Protein AF-A0A843RLD5-F1 (afdb_monomer_lite)

Foldseek 3Di:
DDPPPPPLDQDDLVPDDQQWWFWDADPQQKIKIWHWHDWAADPVGFTKTWTWIWIDHPPDDIDIDIDMDGSRVVSVRTRGTDDPPPPDD

Radius of gyration: 14.53 Å; chains: 1; bounding box: 31×35×50 Å

pLDDT: mean 79.67, std 18.45, range [34.84, 96.94]

Sequence (89 aa):
MLVAHWFKQPLKSDSIKIGSVYKLAHQGNIVEVAKVVDVGPDALGIPHVTYDVSVERARLAKYEERRTLGLQSFTERFRDAVMPEKQDA

Secondary structure (DSSP, 8-state):
--------PPPPGGG--TT-EEEEEETTTEEEEEEEEEEEE-TTS-EEEEEEEEEEETTTEEEEEEEEEEHHHHHHH--EEEP------

Structure (mmCIF, N/CA/C/O backbone):
data_AF-A0A843RLD5-F1
#
_entry.id   AF-A0A843RLD5-F1
#
loop_
_atom_site.group_PDB
_atom_site.id
_atom_site.type_symbol
_atom_site.label_atom_id
_atom_site.label_alt_id
_atom_site.label_comp_id
_atom_site.label_asym_id
_atom_site.label_entity_id
_atom_site.label_seq_id
_atom_site.pdbx_PDB_ins_code
_atom_site.Cartn_x
_atom_site.Cartn_y
_atom_site.Cartn_z
_atom_site.occupancy
_atom_site.B_iso_or_equiv
_atom_site.auth_seq_id
_atom_site.auth_comp_id
_atom_site.auth_asym_id
_atom_site.auth_atom_id
_atom_site.pdbx_PDB_model_num
ATOM 1 N N . MET A 1 1 ? -8.455 9.144 -33.283 1.00 38.00 1 MET A N 1
ATOM 2 C CA . MET A 1 1 ? -8.078 8.007 -32.416 1.00 38.00 1 MET A CA 1
ATOM 3 C C . MET A 1 1 ? -8.867 8.136 -31.125 1.00 38.00 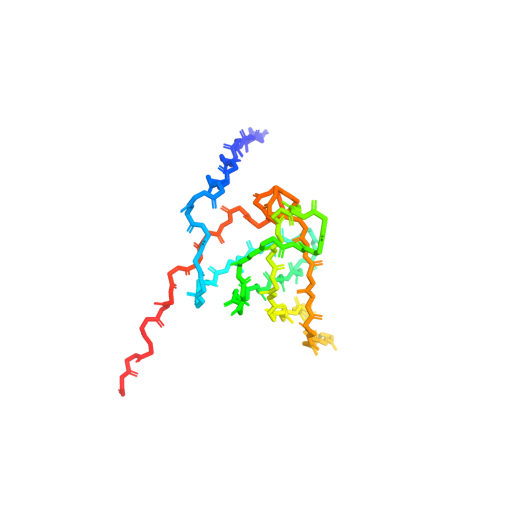1 MET A C 1
ATOM 5 O O . MET A 1 1 ? -8.690 9.121 -30.423 1.00 38.00 1 MET A O 1
ATOM 9 N N . LEU A 1 2 ? -9.816 7.233 -30.880 1.00 38.94 2 LEU A N 1
ATOM 10 C CA . LEU A 1 2 ? -10.662 7.257 -29.685 1.00 38.94 2 LEU A CA 1
ATOM 11 C C . LEU A 1 2 ? -9.813 6.867 -28.470 1.00 38.94 2 LEU A C 1
ATOM 13 O O . LEU A 1 2 ? -9.464 5.701 -28.305 1.00 38.94 2 LEU A O 1
ATOM 17 N N . VAL A 1 3 ? -9.457 7.849 -27.638 1.00 37.81 3 VAL A N 1
ATOM 18 C CA . VAL A 1 3 ? -8.879 7.597 -26.314 1.00 37.81 3 VAL A CA 1
ATOM 19 C C . VAL A 1 3 ? -10.009 7.066 -25.452 1.00 37.81 3 VAL A C 1
ATOM 21 O O . VAL A 1 3 ? -10.796 7.827 -24.886 1.00 37.81 3 VAL A O 1
ATOM 24 N N . ALA A 1 4 ? -10.131 5.747 -25.405 1.00 44.59 4 ALA A N 1
ATOM 25 C CA . ALA A 1 4 ? -11.051 5.116 -24.493 1.00 44.59 4 ALA A CA 1
ATOM 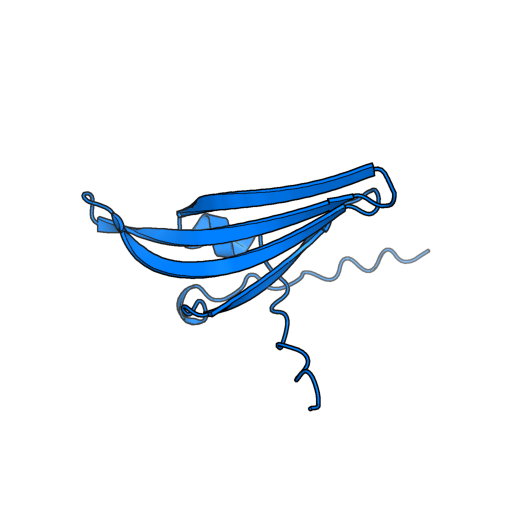26 C C . ALA A 1 4 ? -10.555 5.417 -23.067 1.00 44.59 4 ALA A C 1
ATOM 28 O O . ALA A 1 4 ? -9.566 4.857 -22.597 1.00 44.59 4 ALA A O 1
ATOM 29 N N . HIS A 1 5 ? -11.216 6.357 -22.396 1.00 41.12 5 HIS A N 1
ATOM 30 C CA . HIS A 1 5 ? -11.039 6.606 -20.972 1.00 41.12 5 HIS A CA 1
ATOM 31 C C . HIS A 1 5 ? -11.814 5.522 -20.231 1.00 41.12 5 HIS A C 1
ATOM 33 O O . HIS A 1 5 ? -12.990 5.673 -19.908 1.00 41.12 5 HIS A O 1
ATOM 39 N N . TRP A 1 6 ? -11.165 4.378 -20.031 1.00 53.69 6 TRP A N 1
ATOM 40 C CA . TRP A 1 6 ? -11.712 3.304 -19.214 1.00 53.69 6 TRP A CA 1
ATOM 41 C C . TRP A 1 6 ? -11.602 3.787 -17.771 1.00 53.69 6 TRP A C 1
ATOM 43 O O . TRP A 1 6 ? -10.514 3.794 -17.193 1.00 53.69 6 TRP A O 1
ATOM 53 N N . PHE A 1 7 ? -12.713 4.259 -17.205 1.00 48.81 7 PHE A N 1
ATOM 54 C CA . PHE A 1 7 ? -12.819 4.542 -15.778 1.00 48.81 7 PHE A CA 1
ATOM 55 C C . PHE A 1 7 ? -12.607 3.226 -15.020 1.00 48.81 7 PHE A C 1
ATOM 57 O O . PHE A 1 7 ? -13.543 2.464 -14.789 1.00 48.81 7 PHE A O 1
ATOM 64 N N . LYS A 1 8 ? -11.350 2.922 -14.680 1.00 56.09 8 LYS A N 1
ATOM 65 C CA . LYS A 1 8 ? -11.006 1.797 -13.809 1.00 56.09 8 LYS A CA 1
ATOM 66 C C . LYS A 1 8 ? -11.651 2.053 -12.452 1.00 56.09 8 LYS A C 1
ATOM 68 O O . LYS A 1 8 ? -11.314 3.044 -11.799 1.00 56.09 8 LYS A O 1
ATOM 73 N N . GLN A 1 9 ? -12.602 1.203 -12.072 1.00 60.88 9 GLN A N 1
ATOM 74 C CA . GLN A 1 9 ? -13.303 1.328 -10.800 1.00 60.88 9 GLN A CA 1
ATOM 75 C C . GLN A 1 9 ? -12.293 1.248 -9.643 1.00 60.88 9 GLN A C 1
ATOM 77 O O . GLN A 1 9 ? -11.405 0.393 -9.680 1.00 60.88 9 GLN A O 1
ATOM 82 N N . PRO A 1 10 ? -12.394 2.130 -8.633 1.00 61.75 10 PRO A N 1
ATOM 83 C CA . PRO A 1 10 ? -11.589 2.001 -7.429 1.00 61.75 10 PRO A CA 1
ATOM 84 C C . PRO A 1 10 ? -11.905 0.671 -6.740 1.00 61.75 10 PRO A C 1
ATOM 86 O O . PRO A 1 10 ? -13.062 0.239 -6.700 1.00 61.75 10 PRO A O 1
ATOM 89 N N . LEU A 1 11 ? -10.874 0.015 -6.203 1.00 69.62 11 LEU A N 1
ATOM 90 C CA . LEU A 1 11 ? -11.072 -1.195 -5.414 1.00 69.62 11 LEU A CA 1
ATOM 91 C C . LEU A 1 11 ? -11.925 -0.871 -4.188 1.00 69.62 11 LEU A C 1
ATOM 93 O O . LEU A 1 11 ? -11.727 0.150 -3.526 1.00 69.62 11 LEU A O 1
ATOM 97 N N . LYS A 1 12 ? -12.860 -1.763 -3.856 1.00 74.75 12 LYS A N 1
ATOM 98 C CA . LYS A 1 12 ? -13.598 -1.657 -2.594 1.00 74.75 12 LYS A CA 1
ATOM 99 C C . LYS A 1 12 ? -12.626 -1.911 -1.443 1.00 74.75 12 LYS A C 1
ATOM 101 O O . LYS A 1 12 ? -11.926 -2.921 -1.462 1.00 74.75 12 LYS A O 1
ATOM 106 N N . SER A 1 13 ? -12.603 -1.034 -0.445 1.00 71.38 13 SER A N 1
ATOM 107 C CA . SER A 1 13 ? -11.754 -1.153 0.754 1.00 71.38 13 SER A CA 1
ATOM 108 C C . SER A 1 13 ? -11.836 -2.534 1.408 1.00 71.38 13 SER A C 1
ATOM 110 O O . SER A 1 13 ? -10.811 -3.118 1.741 1.00 71.38 13 SER A O 1
ATOM 112 N N . ASP A 1 14 ? -13.037 -3.110 1.469 1.00 73.31 14 ASP A N 1
ATOM 113 C CA . ASP A 1 14 ? -13.301 -4.410 2.104 1.00 73.31 14 ASP A CA 1
ATOM 114 C C . ASP A 1 14 ? -12.729 -5.607 1.322 1.00 73.31 14 ASP A C 1
ATOM 116 O O . ASP A 1 14 ? -12.756 -6.747 1.786 1.00 73.31 14 ASP A O 1
ATOM 120 N N . SER A 1 15 ? -12.224 -5.371 0.107 1.00 80.00 15 SER A N 1
ATOM 121 C CA . SER A 1 15 ? -11.592 -6.399 -0.724 1.00 80.00 15 SER A CA 1
ATOM 122 C C . SER A 1 15 ? -10.086 -6.532 -0.491 1.00 80.00 15 SER A C 1
ATOM 124 O O . SER A 1 15 ? -9.488 -7.488 -0.988 1.00 80.00 15 SER A O 1
ATOM 126 N N . ILE A 1 16 ? -9.472 -5.610 0.263 1.00 88.00 16 ILE A N 1
ATOM 127 C CA . ILE A 1 16 ? -8.040 -5.652 0.557 1.00 88.00 16 ILE A CA 1
ATOM 128 C C . ILE A 1 16 ? -7.771 -6.677 1.656 1.00 88.00 16 ILE A C 1
ATOM 130 O O . ILE A 1 16 ? -8.262 -6.555 2.775 1.00 88.00 16 ILE A O 1
ATOM 134 N N . LYS A 1 17 ? -6.981 -7.704 1.331 1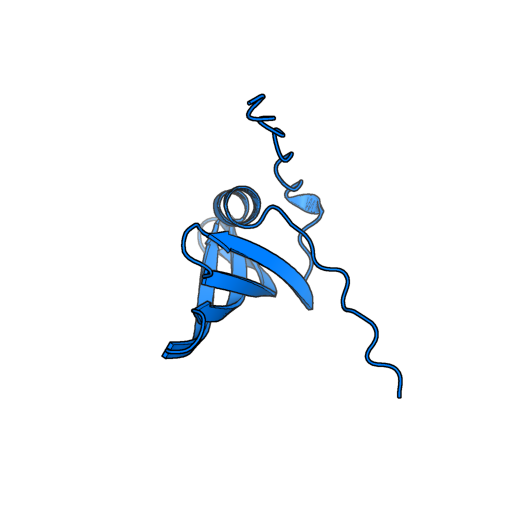.00 91.00 17 LYS A N 1
ATOM 135 C CA . LYS A 1 17 ? -6.634 -8.787 2.259 1.00 91.00 17 LYS A CA 1
ATOM 136 C C . LYS A 1 17 ? -5.133 -8.989 2.325 1.00 91.00 17 LYS A C 1
ATOM 138 O O . LYS A 1 17 ? -4.452 -8.885 1.303 1.00 91.00 17 LYS A O 1
ATOM 143 N N . ILE A 1 18 ? -4.647 -9.376 3.500 1.00 94.06 18 ILE A N 1
ATOM 144 C CA . ILE A 1 18 ? -3.268 -9.831 3.696 1.00 94.06 18 ILE A CA 1
ATOM 145 C C . ILE A 1 18 ? -2.935 -10.934 2.683 1.00 94.06 18 ILE A C 1
ATOM 147 O O . ILE A 1 18 ? -3.743 -11.825 2.426 1.00 94.06 18 ILE A O 1
ATOM 151 N N . GLY A 1 19 ? -1.757 -10.834 2.069 1.00 92.56 19 GLY A N 1
ATOM 152 C CA . GLY A 1 19 ? -1.284 -11.731 1.017 1.00 92.56 19 GLY A CA 1
ATOM 153 C C . GLY A 1 19 ? -1.743 -11.365 -0.397 1.00 92.56 19 GLY A C 1
ATOM 154 O O . GLY A 1 19 ? -1.177 -11.890 -1.355 1.00 92.56 19 GLY A O 1
ATOM 155 N N . SER A 1 20 ? -2.710 -10.457 -0.554 1.00 91.19 20 SER A N 1
ATOM 156 C CA . SER A 1 20 ? -3.157 -10.008 -1.879 1.00 91.19 20 SER A CA 1
ATOM 157 C C . SER A 1 20 ? -2.075 -9.185 -2.572 1.00 91.19 20 SER A C 1
ATOM 159 O O . SER A 1 20 ? -1.334 -8.440 -1.925 1.00 91.19 20 SER A O 1
ATOM 161 N N . VAL A 1 21 ? -2.007 -9.309 -3.898 1.00 92.50 21 VAL A N 1
ATOM 162 C CA . VAL A 1 21 ? -1.040 -8.599 -4.735 1.00 92.50 21 VAL A CA 1
ATOM 163 C C . VAL A 1 21 ? -1.777 -7.662 -5.678 1.00 92.50 21 VAL A C 1
ATOM 165 O O . VAL A 1 21 ? -2.745 -8.043 -6.337 1.00 92.50 21 VAL A O 1
ATOM 168 N N . TYR A 1 22 ? -1.296 -6.431 -5.760 1.00 91.25 22 TYR A N 1
ATOM 169 C CA . TYR A 1 22 ? -1.843 -5.401 -6.624 1.00 91.25 22 TYR A CA 1
ATOM 170 C C . TYR A 1 22 ? -0.747 -4.784 -7.475 1.00 91.25 22 TYR A C 1
ATOM 172 O O . TYR A 1 22 ? 0.424 -4.778 -7.095 1.00 91.25 22 TYR A O 1
ATOM 180 N N . LYS A 1 23 ? -1.129 -4.252 -8.631 1.00 89.81 23 LYS A N 1
ATOM 181 C CA . LYS A 1 23 ? -0.207 -3.632 -9.574 1.00 89.81 23 LYS A CA 1
ATOM 182 C C . LYS A 1 23 ? -0.667 -2.235 -9.953 1.00 89.81 23 LYS A C 1
ATOM 184 O O . LYS A 1 23 ? -1.858 -1.956 -10.079 1.00 89.81 23 LYS A O 1
ATOM 189 N N . LEU A 1 24 ? 0.310 -1.363 -10.158 1.00 87.94 24 LEU A N 1
ATOM 190 C CA . LEU A 1 24 ? 0.134 -0.055 -10.760 1.00 87.94 24 LEU A CA 1
ATOM 191 C C . LEU A 1 24 ? 1.145 0.096 -11.894 1.00 87.94 24 LEU A C 1
ATOM 193 O O . LEU A 1 24 ? 2.353 0.025 -11.686 1.00 87.94 24 LEU A O 1
ATOM 197 N N . ALA A 1 25 ? 0.644 0.288 -13.111 1.00 84.31 25 ALA A N 1
ATOM 198 C CA . ALA A 1 25 ? 1.472 0.633 -14.257 1.00 84.31 25 ALA A CA 1
ATOM 199 C C . ALA A 1 25 ? 1.458 2.154 -14.449 1.00 84.31 25 ALA A C 1
ATOM 201 O O . ALA A 1 25 ? 0.398 2.752 -14.645 1.00 84.31 25 ALA A O 1
ATOM 202 N N . HIS A 1 26 ? 2.634 2.773 -14.405 1.00 77.31 26 HIS A N 1
ATOM 203 C CA . HIS A 1 26 ? 2.816 4.191 -14.698 1.00 77.31 26 HIS A CA 1
ATOM 204 C C . HIS A 1 26 ? 3.219 4.406 -16.162 1.00 77.31 26 HIS A C 1
ATOM 206 O O . HIS A 1 26 ? 3.709 3.502 -16.846 1.00 77.31 26 HIS A O 1
ATOM 212 N N . GLN A 1 27 ? 3.064 5.644 -16.641 1.00 72.81 27 GLN A N 1
ATOM 213 C CA . GLN A 1 27 ? 3.654 6.059 -17.914 1.00 72.81 27 GLN A CA 1
ATOM 214 C C . GLN A 1 27 ? 5.185 5.901 -17.859 1.00 72.81 27 GLN A C 1
ATOM 216 O O . GLN A 1 27 ? 5.810 6.178 -16.837 1.00 72.81 27 GLN A O 1
ATOM 221 N N . GLY A 1 28 ? 5.796 5.448 -18.958 1.00 70.94 28 GLY A N 1
ATOM 222 C CA . GLY A 1 28 ? 7.250 5.249 -19.037 1.00 70.94 28 GLY A CA 1
ATOM 223 C C . GLY A 1 28 ? 7.754 3.866 -18.603 1.00 70.94 28 GLY A C 1
ATOM 224 O O . GLY A 1 28 ? 8.910 3.756 -18.198 1.00 70.94 28 GLY A O 1
ATOM 225 N N . ASN A 1 29 ? 6.924 2.818 -18.716 1.00 77.75 29 ASN A N 1
ATOM 226 C CA . ASN A 1 29 ? 7.284 1.416 -18.440 1.00 77.75 29 ASN A CA 1
ATOM 227 C C . ASN A 1 29 ? 7.782 1.172 -17.005 1.00 77.75 29 ASN A C 1
ATOM 229 O O . ASN A 1 29 ? 8.719 0.399 -16.787 1.00 77.75 29 ASN A O 1
ATOM 233 N N . ILE A 1 30 ? 7.170 1.862 -16.040 1.00 83.38 30 ILE A N 1
ATOM 234 C CA . ILE A 1 30 ? 7.378 1.610 -14.614 1.00 83.38 30 ILE A CA 1
ATOM 235 C C . ILE A 1 30 ? 6.192 0.799 -14.103 1.00 83.38 30 ILE A C 1
ATOM 237 O O . ILE A 1 30 ? 5.036 1.180 -14.304 1.00 83.38 30 ILE A O 1
ATOM 241 N N . VAL A 1 31 ? 6.486 -0.311 -13.441 1.00 88.06 31 VAL A N 1
ATOM 242 C CA . VAL A 1 31 ? 5.505 -1.181 -12.804 1.00 88.06 31 VAL A CA 1
ATOM 243 C C . VAL A 1 31 ? 5.787 -1.219 -11.311 1.00 88.06 31 VAL A C 1
ATOM 245 O O . VAL A 1 31 ? 6.877 -1.598 -10.897 1.00 88.06 31 VAL A O 1
ATOM 248 N N . GLU A 1 32 ? 4.790 -0.862 -10.509 1.00 90.56 32 GLU A N 1
ATOM 249 C CA . GLU A 1 32 ? 4.798 -1.100 -9.070 1.00 90.56 32 GLU A CA 1
ATOM 250 C C . GLU A 1 32 ? 3.945 -2.326 -8.758 1.00 90.56 32 GLU A C 1
ATOM 252 O O . GLU A 1 32 ? 2.808 -2.432 -9.223 1.00 90.56 32 GLU A O 1
ATOM 257 N N . VAL A 1 33 ? 4.484 -3.239 -7.958 1.00 92.25 33 VAL A N 1
ATOM 258 C CA . VAL A 1 33 ? 3.791 -4.421 -7.446 1.00 92.25 33 VAL A CA 1
ATOM 259 C C . VAL A 1 33 ? 3.747 -4.315 -5.932 1.00 92.25 33 VAL A C 1
ATOM 261 O O . VAL A 1 33 ? 4.793 -4.293 -5.298 1.00 92.25 33 VAL A O 1
ATOM 264 N N . ALA A 1 34 ? 2.551 -4.250 -5.357 1.00 94.44 34 ALA A N 1
ATOM 265 C CA . ALA A 1 34 ? 2.324 -4.156 -3.922 1.00 94.44 34 ALA A CA 1
ATOM 266 C C . ALA A 1 34 ? 1.746 -5.466 -3.384 1.00 94.44 34 ALA A C 1
ATOM 268 O O . ALA A 1 34 ? 0.656 -5.874 -3.785 1.00 94.44 34 ALA A O 1
ATOM 269 N N . LYS A 1 35 ? 2.449 -6.105 -2.449 1.00 95.56 35 LYS A N 1
ATOM 270 C CA . LYS A 1 35 ? 1.972 -7.269 -1.699 1.00 95.56 35 LYS A CA 1
ATOM 271 C C . LYS A 1 35 ? 1.554 -6.836 -0.303 1.00 95.56 35 LYS A C 1
ATOM 273 O O . LYS A 1 35 ? 2.384 -6.369 0.471 1.00 95.56 35 LYS A O 1
ATOM 278 N N . VAL A 1 36 ? 0.284 -7.022 0.035 1.00 95.81 36 VAL A N 1
ATOM 279 C CA . VAL A 1 36 ? -0.244 -6.640 1.348 1.00 95.81 36 VAL A CA 1
ATOM 280 C C . VAL A 1 36 ? 0.304 -7.567 2.429 1.00 95.81 36 VAL A C 1
ATOM 282 O O . VAL A 1 36 ? 0.179 -8.789 2.334 1.00 95.81 36 VAL A O 1
ATOM 285 N N . VAL A 1 37 ? 0.893 -6.973 3.462 1.00 96.62 37 VAL A N 1
ATOM 286 C CA . VAL A 1 37 ? 1.485 -7.660 4.617 1.00 96.62 37 VAL A CA 1
ATOM 287 C C . VAL A 1 37 ? 0.576 -7.544 5.835 1.00 96.62 37 VAL A C 1
ATOM 289 O O . VAL A 1 37 ? 0.438 -8.511 6.574 1.00 96.62 37 VAL A O 1
ATOM 292 N N . ASP A 1 38 ? -0.068 -6.392 6.016 1.00 96.19 38 ASP A N 1
ATOM 293 C CA . ASP A 1 38 ? -0.979 -6.147 7.131 1.00 96.19 38 ASP A CA 1
ATOM 294 C C . ASP A 1 38 ? -2.081 -5.149 6.746 1.00 96.19 38 ASP A C 1
ATOM 296 O O . ASP A 1 38 ? -1.876 -4.282 5.889 1.00 96.19 38 ASP A O 1
ATOM 300 N N . VAL A 1 39 ? -3.247 -5.285 7.378 1.00 95.00 39 VAL A N 1
ATOM 301 C CA . VAL A 1 39 ? -4.387 -4.370 7.241 1.00 95.00 39 VAL A CA 1
ATOM 302 C C . VAL A 1 39 ? -4.987 -4.153 8.622 1.00 95.00 39 VAL A C 1
ATOM 304 O O . VAL A 1 39 ? -5.503 -5.089 9.230 1.00 95.00 39 VAL A O 1
ATOM 307 N N . GLY A 1 40 ? -4.972 -2.913 9.099 1.00 93.31 40 GLY A N 1
ATOM 308 C CA . GLY A 1 40 ? -5.459 -2.602 10.436 1.00 93.31 40 GLY A CA 1
ATOM 309 C C . GLY A 1 40 ? -5.467 -1.108 10.744 1.00 93.31 40 GLY A C 1
ATOM 310 O O . GLY A 1 40 ? -4.897 -0.315 9.990 1.00 93.31 40 GLY A O 1
ATOM 311 N N . PRO A 1 41 ? -6.152 -0.698 11.821 1.00 94.19 41 PRO A N 1
ATOM 312 C CA . PRO A 1 41 ? -6.125 0.680 12.281 1.00 94.19 41 PRO A CA 1
ATOM 313 C C . PRO A 1 41 ? -4.773 1.039 12.913 1.00 94.19 41 PRO A C 1
ATOM 315 O O . PRO A 1 41 ? -4.133 0.205 13.553 1.00 94.19 41 PRO A O 1
ATOM 318 N N . ASP A 1 42 ? -4.362 2.298 12.772 1.00 89.88 42 ASP A N 1
ATOM 319 C CA . ASP A 1 42 ? -3.259 2.863 13.551 1.00 89.88 42 ASP A CA 1
ATOM 320 C C . ASP A 1 42 ? -3.688 3.189 14.998 1.00 89.88 42 ASP A C 1
ATOM 322 O O . ASP A 1 42 ? -4.819 2.931 15.418 1.00 89.88 42 ASP A O 1
ATOM 326 N N . ALA A 1 43 ? -2.785 3.796 15.775 1.00 91.56 43 ALA A N 1
ATOM 327 C CA . ALA A 1 43 ? -3.057 4.195 17.159 1.00 91.56 43 ALA A CA 1
ATOM 328 C C . ALA A 1 43 ? -4.203 5.220 17.306 1.00 91.56 43 ALA A C 1
ATOM 330 O O . ALA A 1 43 ? -4.720 5.397 18.408 1.00 91.56 43 ALA A O 1
ATOM 331 N N . LEU A 1 44 ? -4.598 5.892 16.221 1.00 93.00 44 LEU A N 1
ATOM 332 C CA . LEU A 1 44 ? -5.697 6.857 16.176 1.00 93.00 44 LEU A CA 1
ATOM 333 C C . LEU A 1 44 ? -6.988 6.250 15.597 1.00 93.00 44 LEU A C 1
ATOM 335 O O . LEU A 1 44 ? -7.991 6.951 15.476 1.00 93.00 44 LEU A O 1
ATOM 339 N N . GLY A 1 45 ? -6.988 4.959 15.254 1.00 91.94 45 GLY A N 1
ATOM 340 C CA . GLY A 1 45 ? -8.138 4.266 14.677 1.00 91.94 45 GLY A CA 1
ATOM 341 C C . GLY A 1 45 ? -8.264 4.405 13.156 1.00 91.94 45 GLY A C 1
ATOM 342 O O . GLY A 1 45 ? -9.261 3.954 12.592 1.00 91.94 45 GLY A O 1
ATOM 343 N N . ILE A 1 46 ? -7.289 5.012 12.472 1.00 92.12 46 ILE A N 1
ATOM 344 C CA . ILE A 1 46 ? -7.348 5.247 11.025 1.00 92.12 46 ILE A CA 1
ATOM 345 C C . ILE A 1 46 ? -6.937 3.962 10.292 1.00 92.12 46 ILE A C 1
ATOM 347 O O . ILE A 1 46 ? -5.835 3.465 10.535 1.00 92.12 46 ILE A O 1
ATOM 351 N N . PRO A 1 47 ? -7.759 3.416 9.373 1.00 94.56 47 PRO A N 1
ATOM 352 C CA . PRO A 1 47 ? -7.421 2.194 8.646 1.00 94.56 47 PRO A CA 1
ATOM 353 C C . PRO A 1 47 ? -6.213 2.378 7.724 1.00 94.56 47 PRO A C 1
ATOM 355 O O . PRO A 1 47 ? -6.220 3.237 6.839 1.00 94.56 47 PRO A O 1
ATOM 358 N N . HIS A 1 48 ? -5.214 1.517 7.882 1.00 95.56 48 HIS A N 1
ATOM 359 C CA . HIS A 1 48 ? -3.989 1.492 7.097 1.00 95.56 48 HIS A CA 1
ATOM 360 C C . HIS A 1 48 ? -3.734 0.114 6.481 1.00 95.56 48 HIS A C 1
ATOM 362 O O . HIS A 1 48 ? -4.254 -0.915 6.915 1.00 95.56 48 HIS A O 1
ATOM 368 N N . VAL A 1 49 ? -2.907 0.119 5.443 1.00 96.56 49 VAL A N 1
ATOM 369 C CA . VAL A 1 49 ? -2.392 -1.057 4.752 1.00 96.56 49 VAL A CA 1
ATOM 370 C C . VAL A 1 49 ? -0.877 -0.966 4.769 1.00 96.56 49 VAL A C 1
ATOM 372 O O . VAL A 1 49 ? -0.310 -0.007 4.240 1.00 96.56 49 VAL A O 1
ATOM 375 N N . THR A 1 50 ? -0.227 -1.975 5.339 1.00 96.94 50 THR A N 1
ATOM 376 C CA . THR A 1 50 ? 1.223 -2.161 5.235 1.00 96.94 50 THR A CA 1
ATOM 377 C C . THR A 1 50 ? 1.501 -3.185 4.147 1.00 96.94 50 THR A C 1
ATOM 379 O O . THR A 1 50 ? 0.879 -4.247 4.105 1.00 96.94 50 THR A O 1
ATOM 382 N N . TYR A 1 51 ? 2.418 -2.873 3.239 1.00 96.81 51 TYR A N 1
ATOM 383 C CA . TYR A 1 51 ? 2.691 -3.687 2.062 1.00 96.81 51 TYR A CA 1
ATOM 384 C C . TYR A 1 51 ? 4.166 -3.633 1.668 1.00 96.81 51 TYR A C 1
ATOM 386 O O . TYR A 1 51 ? 4.848 -2.630 1.880 1.00 96.81 51 TYR A O 1
ATOM 394 N N . ASP A 1 52 ? 4.640 -4.714 1.059 1.00 96.56 52 ASP A N 1
ATOM 395 C CA . ASP A 1 52 ? 5.928 -4.750 0.374 1.00 96.56 52 ASP A CA 1
ATOM 396 C C . ASP A 1 52 ? 5.715 -4.307 -1.069 1.00 96.56 52 ASP A C 1
ATOM 398 O O . ASP A 1 52 ? 4.894 -4.886 -1.784 1.00 96.56 52 ASP A O 1
ATOM 402 N N . VAL A 1 53 ? 6.426 -3.269 -1.501 1.00 94.06 53 VAL A N 1
ATOM 403 C CA . VAL A 1 53 ? 6.394 -2.784 -2.877 1.00 94.06 53 VAL A CA 1
ATOM 404 C C . VAL A 1 53 ? 7.663 -3.178 -3.605 1.00 94.06 53 VAL A C 1
ATOM 406 O O . VAL A 1 53 ? 8.763 -2.972 -3.101 1.00 94.06 53 VAL A O 1
ATOM 409 N N . SER A 1 54 ? 7.506 -3.697 -4.817 1.00 91.94 54 SER A N 1
ATOM 410 C CA . SER A 1 54 ? 8.577 -3.792 -5.795 1.00 91.94 54 SER A CA 1
ATOM 411 C C . SER A 1 54 ? 8.306 -2.822 -6.935 1.00 91.94 54 SER A C 1
ATOM 413 O O . SER A 1 54 ? 7.221 -2.834 -7.513 1.00 91.94 54 SER A O 1
ATOM 415 N N . VAL A 1 55 ? 9.277 -1.972 -7.251 1.00 88.94 55 VAL A N 1
ATOM 416 C CA . VAL A 1 55 ? 9.208 -1.039 -8.374 1.00 88.94 55 VAL A CA 1
ATOM 417 C C . VAL A 1 55 ? 10.203 -1.487 -9.428 1.00 88.94 55 VAL A C 1
ATOM 419 O O . VAL A 1 55 ? 11.408 -1.522 -9.177 1.00 88.94 55 VAL A O 1
ATOM 422 N N . GLU A 1 56 ? 9.698 -1.806 -10.612 1.00 85.62 56 GLU A N 1
ATOM 423 C CA . GLU A 1 56 ? 10.502 -2.171 -11.767 1.00 85.62 56 GLU A CA 1
ATOM 424 C C . GLU A 1 56 ? 10.394 -1.082 -12.831 1.00 85.62 56 GLU A C 1
ATOM 426 O O . GLU A 1 56 ? 9.303 -0.755 -13.303 1.00 85.62 56 GLU A O 1
ATOM 431 N N . ARG A 1 57 ? 11.539 -0.524 -13.229 1.00 79.81 57 ARG A N 1
ATOM 432 C CA . ARG A 1 57 ? 11.650 0.350 -14.399 1.00 79.81 57 ARG A CA 1
ATOM 433 C C . ARG A 1 57 ? 12.447 -0.372 -15.467 1.00 79.81 57 ARG A C 1
ATOM 435 O O . ARG A 1 57 ? 13.580 -0.785 -15.206 1.00 79.81 57 ARG A O 1
ATOM 442 N N . ALA A 1 58 ? 11.889 -0.465 -16.674 1.00 69.38 58 ALA A N 1
ATOM 443 C CA . ALA A 1 58 ? 12.533 -1.163 -17.782 1.00 69.38 58 ALA A CA 1
ATOM 444 C C . ALA A 1 58 ? 14.026 -0.785 -17.917 1.00 69.38 58 ALA A C 1
ATOM 446 O O . ALA A 1 58 ? 14.367 0.378 -18.145 1.00 69.38 58 ALA A O 1
ATOM 447 N N . ARG A 1 59 ? 14.892 -1.805 -17.802 1.00 65.50 59 ARG A N 1
ATOM 448 C CA . ARG A 1 59 ? 16.350 -1.787 -18.048 1.00 65.50 59 ARG A CA 1
ATOM 449 C C . ARG A 1 59 ? 17.241 -1.012 -17.064 1.00 65.50 59 ARG A C 1
ATOM 451 O O . ARG A 1 59 ? 18.419 -0.863 -17.371 1.00 65.50 59 ARG A O 1
ATOM 458 N N . LEU A 1 60 ? 16.741 -0.520 -15.926 1.00 63.59 60 LEU A N 1
ATOM 459 C CA . LEU A 1 60 ? 17.546 0.360 -15.056 1.00 63.59 60 LEU A CA 1
ATOM 460 C C . LEU A 1 60 ? 17.668 -0.093 -13.599 1.00 63.59 60 LEU A C 1
ATOM 462 O O . LEU A 1 60 ? 18.783 -0.107 -13.089 1.00 63.59 60 LEU A O 1
ATOM 466 N N . ALA A 1 61 ? 16.571 -0.450 -12.924 1.00 68.56 61 ALA A N 1
ATOM 467 C CA . ALA A 1 61 ? 16.629 -0.868 -11.521 1.00 68.56 61 ALA A CA 1
ATOM 468 C C . ALA A 1 61 ? 15.334 -1.550 -11.061 1.00 68.56 61 ALA A C 1
ATOM 470 O O . ALA A 1 61 ? 14.237 -1.161 -11.476 1.00 68.56 61 ALA A O 1
ATOM 471 N N . LYS A 1 62 ? 15.493 -2.524 -10.158 1.00 80.75 62 LYS A N 1
ATOM 472 C CA . LYS A 1 62 ? 14.435 -3.066 -9.304 1.00 80.75 62 LYS A CA 1
ATOM 473 C C . LYS A 1 62 ? 14.676 -2.555 -7.886 1.00 80.75 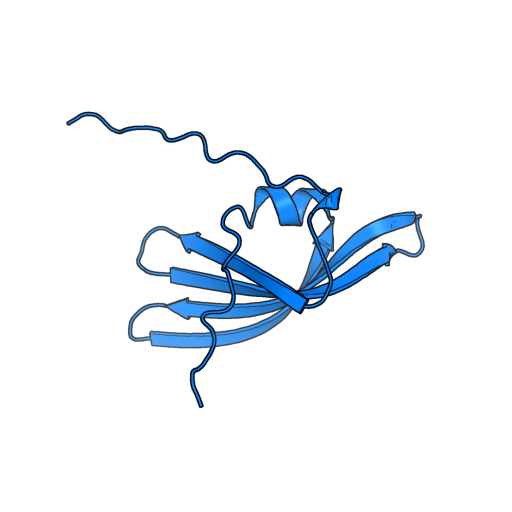62 LYS A C 1
ATOM 475 O O . LYS A 1 62 ? 15.785 -2.685 -7.373 1.00 80.75 62 LYS A O 1
ATOM 480 N N . TYR A 1 63 ? 13.658 -1.964 -7.279 1.00 85.25 63 TYR A N 1
ATOM 481 C CA . TYR A 1 63 ? 13.699 -1.475 -5.902 1.00 85.25 63 TYR A CA 1
ATOM 482 C C . TYR A 1 63 ? 12.627 -2.183 -5.078 1.00 85.25 63 TYR A C 1
ATOM 484 O O . TYR A 1 63 ? 11.523 -2.388 -5.579 1.00 85.25 63 TYR A O 1
ATOM 492 N N . GLU A 1 64 ? 12.949 -2.566 -3.844 1.00 91.81 64 GLU A N 1
ATOM 493 C CA . GLU A 1 64 ? 12.021 -3.218 -2.917 1.00 91.81 64 GLU A CA 1
ATOM 494 C C . GLU A 1 64 ? 12.001 -2.470 -1.581 1.00 91.81 64 GLU A C 1
ATOM 496 O O . GLU A 1 64 ? 13.052 -2.129 -1.040 1.00 91.81 64 GLU A O 1
ATOM 501 N N . GLU A 1 65 ? 10.806 -2.193 -1.058 1.00 94.38 65 GLU A N 1
ATOM 502 C CA . GLU A 1 65 ? 10.612 -1.434 0.182 1.00 94.38 65 GLU A CA 1
ATOM 503 C C . GLU A 1 65 ? 9.319 -1.848 0.886 1.00 94.38 65 GLU A C 1
ATOM 505 O O . GLU A 1 65 ? 8.342 -2.216 0.236 1.00 94.38 65 GLU A O 1
ATOM 510 N N . ARG A 1 66 ? 9.281 -1.728 2.216 1.00 96.12 66 ARG A N 1
ATOM 511 C CA . ARG A 1 66 ? 8.040 -1.822 2.989 1.00 96.12 66 ARG A CA 1
ATOM 512 C C . ARG A 1 66 ? 7.442 -0.438 3.212 1.00 96.12 66 ARG A C 1
ATOM 514 O O . ARG A 1 66 ? 8.106 0.441 3.753 1.00 96.12 66 ARG A O 1
ATOM 521 N N . ARG A 1 67 ? 6.177 -0.260 2.836 1.00 95.88 67 ARG A N 1
ATOM 522 C CA . ARG A 1 67 ? 5.439 1.003 2.970 1.00 95.88 67 ARG A CA 1
ATOM 523 C C . ARG A 1 67 ? 4.128 0.805 3.710 1.00 95.88 67 ARG A C 1
ATOM 525 O O . ARG A 1 67 ? 3.567 -0.289 3.722 1.00 95.88 67 ARG A O 1
ATOM 532 N N . THR A 1 68 ? 3.611 1.903 4.245 1.00 95.88 68 THR A N 1
ATOM 533 C CA . THR A 1 68 ? 2.278 1.971 4.841 1.00 95.88 68 THR A CA 1
ATOM 534 C C . THR A 1 68 ? 1.512 3.133 4.218 1.00 95.88 68 THR A C 1
ATOM 536 O O . THR A 1 68 ? 2.060 4.218 4.036 1.00 95.88 68 THR A O 1
ATOM 539 N N . LEU A 1 69 ? 0.253 2.900 3.853 1.00 95.69 69 LEU A N 1
ATOM 540 C CA . LEU A 1 69 ? -0.675 3.927 3.374 1.00 95.69 69 LEU A CA 1
ATOM 541 C C . LEU A 1 69 ? -2.020 3.778 4.073 1.00 95.69 69 LEU A C 1
ATOM 543 O O . LEU A 1 69 ? -2.385 2.678 4.477 1.00 95.69 69 LEU A O 1
ATOM 547 N N . GLY A 1 70 ? -2.786 4.866 4.157 1.00 94.88 70 GLY A N 1
ATOM 548 C CA . GLY A 1 70 ? -4.199 4.776 4.517 1.00 94.88 70 GLY A CA 1
ATOM 549 C C . GLY A 1 70 ? -4.943 3.869 3.532 1.00 94.88 70 GLY A C 1
ATOM 550 O O . GLY A 1 70 ? -4.648 3.876 2.334 1.00 94.88 70 GLY A O 1
ATOM 551 N N . LEU A 1 71 ? -5.911 3.093 4.021 1.00 93.19 71 LEU A N 1
ATOM 552 C CA . LEU A 1 71 ? -6.652 2.107 3.225 1.00 93.19 71 LEU A CA 1
ATOM 553 C C . LEU A 1 71 ? -7.287 2.728 1.975 1.00 93.19 71 LEU A C 1
ATOM 555 O O . LEU A 1 71 ? -7.209 2.150 0.895 1.00 93.19 71 LEU A O 1
ATOM 559 N N . GLN A 1 72 ? -7.848 3.933 2.101 1.00 91.19 72 GLN A N 1
ATOM 560 C CA . GLN A 1 72 ? -8.406 4.669 0.967 1.00 91.19 72 GLN A CA 1
ATOM 561 C C . GLN A 1 72 ? -7.324 5.067 -0.051 1.00 91.19 72 GLN A C 1
ATOM 563 O O . GLN A 1 72 ? -7.472 4.840 -1.248 1.00 91.19 72 GLN A O 1
ATOM 568 N N . SER A 1 73 ? -6.201 5.620 0.408 1.00 92.56 73 SER A N 1
ATOM 569 C CA . SER A 1 73 ? -5.099 5.995 -0.485 1.00 92.56 73 SER A CA 1
ATOM 570 C C . SER A 1 73 ? -4.517 4.777 -1.206 1.00 92.56 73 SER A C 1
ATOM 572 O O . SER A 1 73 ? -4.105 4.870 -2.363 1.00 92.56 73 SER A O 1
ATOM 574 N N . PHE A 1 74 ? -4.507 3.619 -0.541 1.00 93.25 74 PHE A N 1
ATOM 575 C CA . PHE A 1 74 ? -4.090 2.361 -1.144 1.00 93.25 74 PHE A CA 1
ATOM 576 C C . PHE A 1 74 ? -5.027 1.937 -2.285 1.00 93.25 74 PHE A C 1
ATOM 578 O O . PHE A 1 74 ? -4.542 1.665 -3.384 1.00 93.25 74 PHE A O 1
ATOM 585 N N . THR A 1 75 ? -6.348 1.926 -2.068 1.00 90.81 75 THR A N 1
ATOM 586 C CA . THR A 1 75 ? -7.333 1.518 -3.091 1.00 90.81 75 THR A CA 1
ATOM 587 C C . THR A 1 75 ? -7.428 2.492 -4.265 1.00 90.81 75 THR A C 1
ATOM 589 O O . THR A 1 75 ? -7.744 2.090 -5.387 1.00 90.81 75 THR A O 1
ATOM 592 N N . GLU A 1 76 ? -7.134 3.772 -4.039 1.00 88.94 76 GLU A N 1
ATOM 593 C CA . GLU A 1 76 ? -7.055 4.780 -5.096 1.00 88.94 76 GLU A CA 1
ATOM 594 C C . 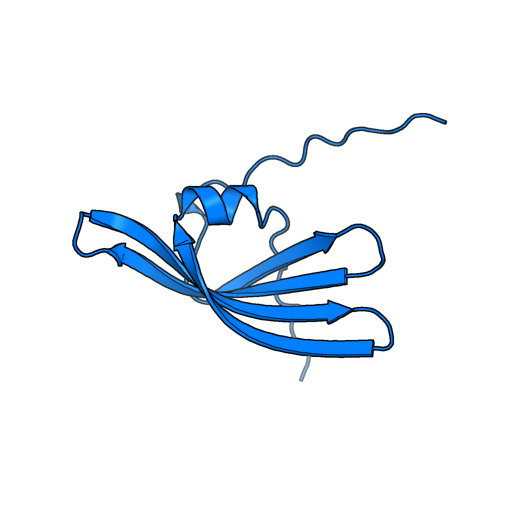GLU A 1 76 ? -5.811 4.604 -5.975 1.00 88.94 76 GLU A C 1
ATOM 596 O O . GLU A 1 76 ? -5.894 4.800 -7.197 1.00 88.94 76 GLU A O 1
ATOM 601 N N . ARG A 1 77 ? -4.676 4.235 -5.362 1.00 89.06 77 ARG A N 1
ATOM 602 C CA . ARG A 1 77 ? -3.384 4.033 -6.032 1.00 89.06 77 ARG A CA 1
ATOM 603 C C . ARG A 1 77 ? -3.347 2.717 -6.802 1.00 89.06 77 ARG A C 1
ATOM 605 O O . ARG A 1 77 ? -3.025 2.710 -7.986 1.00 89.06 77 ARG A O 1
ATOM 612 N N . PHE A 1 78 ? -3.673 1.613 -6.143 1.00 88.38 78 PHE A N 1
ATOM 613 C CA . PHE A 1 78 ? -3.573 0.274 -6.707 1.00 88.38 78 PHE A CA 1
ATOM 614 C C . PHE A 1 78 ? -4.954 -0.207 -7.135 1.00 88.38 78 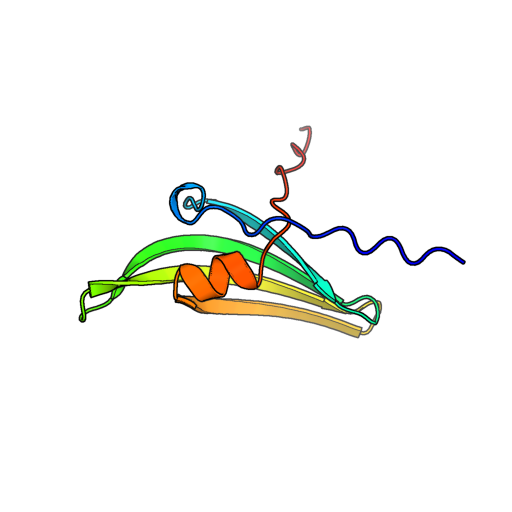PHE A C 1
ATOM 616 O O . PHE A 1 78 ? -5.762 -0.600 -6.306 1.00 88.38 78 PHE A O 1
ATOM 623 N N . ARG A 1 79 ? -5.239 -0.150 -8.440 1.00 79.06 79 ARG A N 1
ATOM 624 C CA . ARG A 1 79 ? -6.575 -0.462 -8.986 1.00 79.06 79 ARG A CA 1
ATOM 625 C C . ARG A 1 79 ? -6.662 -1.832 -9.644 1.00 79.06 79 ARG A C 1
ATOM 627 O O . ARG A 1 79 ? -7.757 -2.353 -9.820 1.00 79.06 79 ARG A O 1
ATOM 634 N N . ASP A 1 80 ? -5.519 -2.409 -10.002 1.00 79.81 80 ASP A N 1
ATOM 635 C CA . ASP A 1 80 ? -5.451 -3.690 -10.692 1.00 79.81 80 ASP A CA 1
ATOM 636 C C . ASP A 1 80 ? -5.009 -4.771 -9.692 1.00 79.81 80 ASP A C 1
ATOM 638 O O . ASP A 1 80 ? -3.841 -4.840 -9.302 1.00 79.81 80 ASP A O 1
ATOM 642 N N . ALA A 1 81 ? -5.953 -5.604 -9.246 1.00 78.62 81 ALA A N 1
ATOM 643 C CA . ALA A 1 81 ? -5.631 -6.810 -8.491 1.00 78.62 81 ALA A CA 1
ATOM 644 C C . ALA A 1 81 ? -4.975 -7.826 -9.430 1.00 78.62 81 ALA A C 1
ATOM 646 O O . ALA A 1 81 ? -5.493 -8.112 -10.511 1.00 78.62 81 ALA A O 1
ATOM 647 N N . VAL A 1 82 ? -3.836 -8.370 -9.016 1.00 77.31 82 VAL A N 1
ATOM 648 C CA . VAL A 1 82 ? -3.132 -9.401 -9.771 1.00 77.31 82 VAL A CA 1
ATOM 649 C C . VAL A 1 82 ? -3.498 -10.729 -9.133 1.00 77.31 82 VAL A C 1
ATOM 651 O O . VAL A 1 82 ? -3.196 -10.968 -7.964 1.00 77.31 82 VAL A O 1
ATOM 654 N N . MET A 1 83 ? -4.179 -11.594 -9.884 1.00 59.91 83 MET A N 1
ATOM 655 C CA . MET A 1 83 ? -4.265 -12.992 -9.476 1.00 59.91 83 MET A CA 1
ATOM 656 C C . MET A 1 83 ? -2.832 -13.523 -9.421 1.00 59.91 83 MET A C 1
ATOM 658 O O . MET A 1 83 ? -2.111 -13.326 -10.400 1.00 59.91 83 MET A O 1
ATOM 662 N N . PRO A 1 84 ? -2.387 -14.149 -8.318 1.00 51.97 84 PRO A N 1
ATOM 663 C CA . PRO A 1 84 ? -1.115 -14.843 -8.343 1.00 51.97 84 PRO A CA 1
ATOM 664 C C . PRO A 1 84 ? -1.220 -15.882 -9.457 1.00 51.97 84 PRO A C 1
ATOM 666 O O . PRO A 1 84 ? -2.037 -16.802 -9.377 1.00 51.97 84 PRO A O 1
ATOM 669 N N . GLU A 1 85 ? -0.463 -15.677 -10.533 1.00 46.50 85 GLU A N 1
ATOM 670 C CA . GLU A 1 85 ? -0.238 -16.711 -11.530 1.00 46.50 85 GLU A CA 1
ATOM 671 C C . GLU A 1 85 ? 0.296 -17.894 -10.726 1.00 46.50 85 GLU A C 1
ATOM 673 O O . GLU A 1 85 ? 1.304 -17.762 -10.023 1.00 46.50 85 GLU A O 1
ATOM 678 N N . LYS A 1 86 ? -0.470 -18.990 -10.678 1.00 38.84 86 LYS A N 1
ATOM 679 C CA . LYS A 1 86 ? -0.008 -20.209 -10.024 1.00 38.84 86 LYS A CA 1
ATOM 680 C C . LYS A 1 86 ? 1.316 -20.537 -10.700 1.00 38.84 86 LYS A C 1
ATOM 682 O O . LYS A 1 86 ? 1.327 -20.819 -11.890 1.00 38.84 86 LYS A O 1
ATOM 687 N N . GLN A 1 87 ? 2.418 -20.430 -9.966 1.00 37.03 87 GLN A N 1
ATOM 688 C CA . GLN A 1 87 ? 3.659 -21.044 -10.401 1.00 37.03 87 GLN A CA 1
ATOM 689 C C . GLN A 1 87 ? 3.382 -22.546 -10.389 1.00 37.03 87 GLN A C 1
ATOM 691 O O . GLN A 1 87 ? 3.296 -23.151 -9.320 1.00 37.03 87 GLN A O 1
ATOM 696 N N . ASP A 1 88 ? 3.093 -23.090 -11.572 1.00 38.22 88 ASP A N 1
ATOM 697 C CA . ASP A 1 88 ? 3.051 -24.526 -11.801 1.00 38.22 88 ASP A CA 1
ATOM 698 C C . ASP A 1 88 ? 4.410 -25.117 -11.401 1.00 38.22 88 ASP A C 1
ATOM 700 O O . ASP A 1 88 ? 5.464 -24.514 -11.627 1.00 38.22 88 ASP A O 1
ATOM 704 N N . ALA A 1 89 ? 4.313 -26.245 -10.701 1.00 34.84 89 ALA A N 1
ATOM 705 C CA . ALA A 1 89 ? 5.382 -26.971 -10.026 1.00 34.84 89 ALA A CA 1
ATOM 706 C C . ALA A 1 89 ? 6.473 -27.505 -10.965 1.00 34.84 89 ALA A C 1
ATOM 708 O O . ALA A 1 89 ? 6.161 -27.803 -12.141 1.00 34.84 89 ALA A O 1
#